Protein AF-A0AAV3GVZ6-F1 (afdb_monomer)

Secondary structure (DSSP, 8-state):
--SSHHHHHHHHHHHHHHHHHHHTTTTTEEEEEHHHHHHHTT--TT--HHHHIIIIIHHHHHHHTTTBTT-EEEEEEPSSSSSEEEEEEE--SB-TT--HHHHHHHH--

Solvent-accessible surface area (backbone atoms only — not comparable to full-atom values): 6404 Å² total; per-residue (Å²): 135,91,81,70,63,73,78,63,45,45,61,52,43,28,46,50,51,48,50,56,51,57,76,30,54,89,72,28,54,49,75,42,43,46,69,56,50,26,64,76,62,73,49,63,84,88,56,46,71,69,49,41,41,67,66,41,49,52,54,19,51,63,62,44,52,76,46,27,38,80,62,44,77,48,78,41,61,36,98,77,65,92,49,70,41,30,41,36,37,39,30,48,64,68,48,89,84,58,64,77,73,64,56,51,70,66,70,76,112

Sequence (109 aa):
SRFKTLQQNRSTYAKTLFRLLMQYRSTGYYVVRIEEFRSLMDIPEYYQMGNIDQKVLNPALRELKKYFNDLKVTKIKAKKGNKIAKLEFTFSSLTSDLPKISLRNWLEE

Organism: NCBI:txid1134836

pLDDT: mean 82.26, std 15.67, range [38.84, 97.25]

Structure (mmCIF, N/CA/C/O backbone):
data_AF-A0AAV3GVZ6-F1
#
_entry.id   AF-A0AAV3GVZ6-F1
#
loop_
_atom_site.group_PDB
_atom_site.id
_atom_site.type_symbol
_atom_site.label_atom_id
_atom_site.label_alt_id
_atom_site.label_comp_id
_atom_site.label_asym_id
_atom_site.label_entity_id
_atom_site.label_seq_id
_atom_site.pdbx_PDB_ins_code
_atom_site.Cartn_x
_atom_site.Cartn_y
_atom_site.Cartn_z
_atom_site.occupancy
_atom_site.B_iso_or_equiv
_atom_site.auth_seq_id
_atom_site.auth_comp_id
_atom_site.auth_asym_id
_atom_site.auth_atom_id
_atom_site.pdbx_PDB_model_num
ATOM 1 N N . SER A 1 1 ? -2.769 -29.311 6.587 1.00 38.84 1 SER A N 1
ATOM 2 C CA . SER A 1 1 ? -1.396 -28.896 6.948 1.00 38.84 1 SER A CA 1
ATOM 3 C C . SER A 1 1 ? -1.323 -27.370 6.970 1.00 38.84 1 SER A C 1
ATOM 5 O O . SER A 1 1 ? -1.354 -26.753 5.915 1.00 38.84 1 SER A O 1
ATOM 7 N N . ARG A 1 2 ? -1.377 -26.745 8.158 1.00 44.34 2 ARG A N 1
ATOM 8 C CA . ARG A 1 2 ? -1.746 -25.319 8.350 1.00 44.34 2 ARG A CA 1
ATOM 9 C C . ARG A 1 2 ? -0.557 -24.387 8.658 1.00 44.34 2 ARG A C 1
ATOM 11 O O . ARG A 1 2 ? -0.751 -23.251 9.069 1.00 44.34 2 ARG A O 1
ATOM 18 N N . PHE A 1 3 ? 0.672 -24.855 8.438 1.00 46.91 3 PHE A N 1
ATOM 19 C CA . PHE A 1 3 ? 1.893 -24.102 8.761 1.00 46.91 3 PHE A CA 1
ATOM 20 C C . PHE A 1 3 ? 2.746 -23.712 7.541 1.00 46.91 3 PHE A C 1
ATOM 22 O O . PHE A 1 3 ? 3.763 -23.047 7.702 1.00 46.91 3 PHE A O 1
ATOM 29 N N . LYS A 1 4 ? 2.321 -24.046 6.311 1.00 42.47 4 LYS A N 1
ATOM 30 C CA . LYS A 1 4 ? 3.078 -23.736 5.077 1.00 42.47 4 LYS A CA 1
ATOM 31 C C . LYS A 1 4 ? 2.736 -22.379 4.428 1.00 42.47 4 LYS A C 1
ATOM 33 O O . LYS A 1 4 ? 3.388 -21.978 3.474 1.00 42.47 4 LYS A O 1
ATOM 38 N N . THR A 1 5 ? 1.738 -21.654 4.936 1.00 50.78 5 THR A N 1
ATOM 39 C CA . THR A 1 5 ? 1.055 -20.584 4.178 1.00 50.78 5 THR A CA 1
ATOM 40 C C . THR A 1 5 ? 1.755 -19.215 4.218 1.00 50.78 5 THR A C 1
ATOM 42 O O . THR A 1 5 ? 1.666 -18.442 3.273 1.00 50.78 5 THR A O 1
ATOM 45 N N . LEU A 1 6 ? 2.500 -18.885 5.279 1.00 46.97 6 LEU A N 1
ATOM 46 C CA . LEU A 1 6 ? 3.034 -17.520 5.447 1.00 46.97 6 LEU A CA 1
ATOM 47 C C . LEU A 1 6 ? 4.282 -17.219 4.603 1.00 46.97 6 LEU A C 1
ATOM 49 O O . LEU A 1 6 ? 4.514 -16.064 4.251 1.00 46.97 6 LEU A O 1
ATOM 53 N N . GLN A 1 7 ? 5.092 -18.232 4.279 1.00 44.66 7 GLN A N 1
ATOM 54 C CA . GLN A 1 7 ? 6.312 -18.033 3.491 1.00 44.66 7 GLN A CA 1
ATOM 55 C C . GLN A 1 7 ? 6.022 -17.873 1.991 1.00 44.66 7 GLN A C 1
ATOM 57 O O . GLN A 1 7 ? 6.711 -17.082 1.353 1.00 44.66 7 GLN A O 1
ATOM 62 N N . GLN A 1 8 ? 4.982 -18.535 1.462 1.00 50.25 8 GLN A N 1
ATOM 63 C CA . GLN A 1 8 ? 4.536 -18.371 0.069 1.00 50.25 8 GLN A CA 1
ATOM 64 C C . GLN A 1 8 ? 3.858 -17.015 -0.191 1.00 50.25 8 GLN A C 1
ATOM 66 O O . GLN A 1 8 ? 4.079 -16.418 -1.239 1.00 50.25 8 GLN A O 1
ATOM 71 N N . ASN A 1 9 ? 3.099 -16.477 0.771 1.00 54.50 9 ASN A N 1
ATOM 72 C CA . ASN A 1 9 ? 2.278 -15.280 0.537 1.00 54.50 9 ASN A CA 1
ATOM 73 C C . ASN A 1 9 ? 3.060 -13.962 0.409 1.00 54.50 9 ASN A C 1
ATOM 75 O O . ASN A 1 9 ? 2.494 -12.969 -0.042 1.00 54.50 9 ASN A O 1
ATOM 79 N N . ARG A 1 10 ? 4.344 -13.911 0.797 1.00 56.44 10 ARG A N 1
ATOM 80 C CA . ARG A 1 10 ? 5.145 -12.672 0.699 1.00 56.44 10 ARG A CA 1
ATOM 81 C C . ARG A 1 10 ? 5.279 -12.198 -0.747 1.00 56.44 10 ARG A C 1
ATOM 83 O O . ARG A 1 10 ? 4.982 -11.041 -1.035 1.00 56.44 10 ARG A O 1
ATOM 90 N N . SER A 1 11 ? 5.608 -13.120 -1.647 1.00 65.94 11 SER A N 1
ATOM 91 C CA . SER A 1 11 ? 5.673 -12.831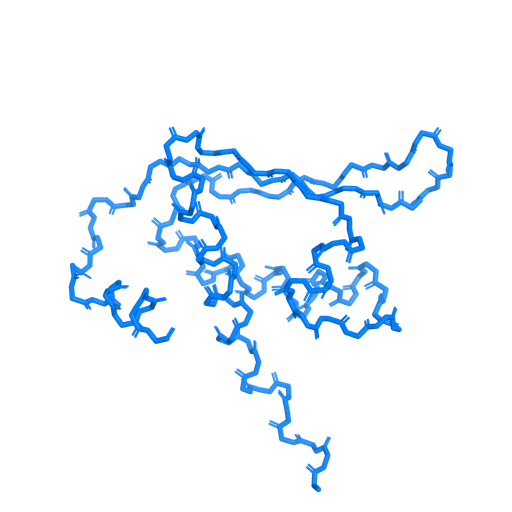 -3.078 1.00 65.94 11 SER A CA 1
ATOM 92 C C . SER A 1 11 ? 4.279 -12.614 -3.671 1.00 65.94 11 SER A C 1
ATOM 94 O O . SER A 1 11 ? 4.131 -11.739 -4.513 1.00 65.94 11 SER A O 1
ATOM 96 N N . THR A 1 12 ? 3.239 -13.308 -3.192 1.00 79.88 12 THR A N 1
ATOM 97 C CA . THR A 1 12 ? 1.843 -13.111 -3.639 1.00 79.88 12 THR A CA 1
ATOM 98 C C . THR A 1 12 ? 1.320 -11.703 -3.348 1.00 79.88 12 THR A C 1
ATOM 100 O O . THR A 1 12 ? 0.742 -11.063 -4.229 1.00 79.88 12 THR A O 1
ATOM 103 N N . TYR A 1 13 ? 1.553 -11.178 -2.141 1.00 88.06 13 TYR A N 1
ATOM 104 C CA . TYR A 1 13 ? 1.158 -9.811 -1.794 1.00 88.06 13 TYR A CA 1
ATOM 105 C C . TYR A 1 13 ? 1.949 -8.775 -2.592 1.00 88.06 13 TYR A C 1
ATOM 107 O O . TYR A 1 13 ? 1.366 -7.804 -3.069 1.00 88.06 13 TYR A O 1
ATOM 115 N N . ALA A 1 14 ? 3.252 -8.993 -2.796 1.00 89.00 14 ALA A N 1
ATOM 116 C CA . ALA A 1 14 ? 4.043 -8.141 -3.676 1.00 89.00 14 ALA A CA 1
ATOM 117 C C . ALA A 1 14 ? 3.490 -8.152 -5.112 1.00 89.00 14 ALA A C 1
ATOM 119 O O . ALA A 1 14 ? 3.333 -7.077 -5.686 1.00 89.00 14 ALA A O 1
ATOM 120 N N . LYS A 1 15 ? 3.112 -9.321 -5.664 1.00 86.81 15 LYS A N 1
ATOM 121 C CA . LYS A 1 15 ? 2.533 -9.429 -7.020 1.00 86.81 15 LYS A CA 1
ATOM 122 C C . LYS A 1 15 ? 1.229 -8.656 -7.134 1.00 86.81 15 LYS A C 1
ATOM 124 O O . LYS A 1 15 ? 1.041 -7.856 -8.046 1.00 86.81 15 LYS A O 1
ATOM 129 N N . THR A 1 16 ? 0.342 -8.880 -6.173 1.00 90.50 16 THR A N 1
ATOM 130 C CA . THR A 1 16 ? -0.989 -8.274 -6.157 1.00 90.50 16 THR A CA 1
ATOM 131 C C . THR A 1 16 ? -0.882 -6.757 -6.044 1.00 90.50 16 THR A C 1
ATOM 133 O O . THR A 1 16 ? -1.473 -6.035 -6.845 1.00 90.50 16 THR A O 1
ATOM 136 N N . LEU A 1 17 ? -0.048 -6.262 -5.123 1.00 92.06 17 LEU A N 1
ATOM 137 C CA . LEU A 1 17 ? 0.194 -4.831 -4.976 1.00 92.06 17 LEU A CA 1
ATOM 138 C C . LEU A 1 17 ? 0.894 -4.241 -6.208 1.00 92.06 17 LEU A C 1
ATOM 140 O O . LEU A 1 17 ? 0.508 -3.163 -6.645 1.00 92.06 17 LEU A O 1
ATOM 144 N N . PHE A 1 18 ? 1.859 -4.942 -6.814 1.00 90.25 18 PHE A N 1
ATOM 145 C CA . PHE A 1 18 ? 2.474 -4.521 -8.078 1.00 90.25 18 PHE A CA 1
ATOM 146 C C . PHE A 1 18 ? 1.411 -4.291 -9.153 1.00 90.25 18 PHE A C 1
ATOM 148 O O . PHE A 1 18 ? 1.384 -3.233 -9.775 1.00 90.25 18 PHE A O 1
ATOM 155 N N . ARG A 1 19 ? 0.506 -5.259 -9.336 1.00 88.62 19 ARG A N 1
ATOM 156 C CA . ARG A 1 19 ? -0.549 -5.207 -10.353 1.00 88.62 19 ARG A CA 1
ATOM 157 C C . ARG A 1 19 ? -1.518 -4.049 -10.111 1.00 88.62 19 ARG A C 1
ATOM 159 O O . ARG A 1 19 ? -1.841 -3.329 -11.052 1.00 88.62 19 ARG A O 1
ATOM 166 N N . LEU A 1 20 ? -1.898 -3.819 -8.851 1.00 91.75 20 LEU A N 1
ATOM 167 C CA . LEU A 1 20 ? -2.693 -2.652 -8.459 1.00 91.75 20 LEU A CA 1
ATOM 168 C C . LEU A 1 20 ? -1.966 -1.350 -8.811 1.00 91.75 20 LEU A C 1
ATOM 170 O O . LEU A 1 20 ? -2.515 -0.528 -9.530 1.00 91.75 20 LEU A O 1
ATOM 174 N N . LEU A 1 21 ? -0.713 -1.168 -8.386 1.00 91.44 21 LEU A N 1
ATOM 175 C CA . LEU A 1 21 ? 0.043 0.057 -8.680 1.00 91.44 21 LEU A CA 1
ATOM 176 C C . LEU A 1 21 ? 0.263 0.254 -10.188 1.00 91.44 21 LEU A C 1
ATOM 178 O O . LEU A 1 21 ? 0.167 1.372 -10.686 1.00 91.44 21 LEU A O 1
ATOM 182 N N . MET A 1 22 ? 0.479 -0.822 -10.945 1.00 88.69 22 MET A N 1
ATOM 183 C CA . MET A 1 22 ? 0.630 -0.765 -12.401 1.00 88.69 22 MET A CA 1
ATOM 184 C C . MET A 1 22 ? -0.612 -0.238 -13.119 1.00 88.69 22 MET A C 1
ATOM 186 O O . MET A 1 22 ? -0.474 0.468 -14.120 1.00 88.69 22 MET A O 1
ATOM 190 N N . GLN A 1 23 ? -1.809 -0.525 -12.606 1.00 89.44 23 GLN A N 1
ATOM 191 C CA . GLN A 1 23 ? -3.052 0.042 -13.132 1.00 89.44 23 GLN A CA 1
ATOM 192 C C . GLN A 1 23 ? -3.072 1.575 -13.009 1.00 89.44 23 GLN A C 1
ATOM 194 O O . GLN A 1 23 ? -3.594 2.258 -13.887 1.00 89.44 23 GLN A O 1
ATOM 199 N N . TYR A 1 24 ? -2.433 2.115 -11.969 1.00 91.19 24 TYR A N 1
ATOM 200 C CA . TYR A 1 24 ? -2.316 3.551 -11.699 1.00 91.19 24 TYR A CA 1
ATOM 201 C C . TYR A 1 24 ? -0.957 4.133 -12.117 1.00 91.19 24 TYR A C 1
ATOM 203 O O . TYR A 1 24 ? -0.581 5.221 -11.684 1.00 91.19 24 TYR A O 1
ATOM 211 N N . ARG A 1 25 ? -0.198 3.447 -12.985 1.00 86.75 25 ARG A N 1
ATOM 212 C CA . ARG A 1 25 ? 1.145 3.898 -13.399 1.00 86.75 25 ARG A CA 1
ATOM 213 C C . ARG A 1 25 ? 1.166 5.250 -14.109 1.00 86.75 25 ARG A C 1
ATOM 215 O O . ARG A 1 25 ? 2.207 5.893 -14.136 1.00 86.75 25 ARG A O 1
ATOM 222 N N . SER A 1 26 ? 0.053 5.644 -14.728 1.00 86.38 26 SER A N 1
ATOM 223 C CA . SER A 1 26 ? -0.077 6.930 -15.419 1.00 86.38 26 SER A CA 1
ATOM 224 C C . SER A 1 26 ? -0.199 8.101 -14.447 1.00 86.38 26 SER A C 1
ATOM 226 O O . SER A 1 26 ? 0.293 9.182 -14.749 1.00 86.38 26 SER A O 1
ATOM 228 N N . THR A 1 27 ? -0.837 7.893 -13.292 1.00 91.12 27 THR A N 1
ATOM 229 C CA . THR A 1 27 ? -1.038 8.929 -12.269 1.00 91.12 27 THR A CA 1
ATOM 230 C C . THR A 1 27 ? 0.039 8.900 -11.189 1.00 91.12 27 THR A C 1
ATOM 232 O O . THR A 1 27 ? 0.269 9.921 -10.549 1.00 91.12 27 THR A O 1
ATOM 235 N N . GLY A 1 28 ? 0.667 7.742 -10.946 1.00 91.31 28 GLY A N 1
ATOM 236 C CA . GLY A 1 28 ? 1.600 7.552 -9.828 1.00 91.31 28 GLY A CA 1
ATOM 237 C C . GLY A 1 28 ? 0.920 7.623 -8.454 1.00 91.31 28 GLY A C 1
ATOM 238 O O . GLY A 1 28 ? 1.579 7.801 -7.429 1.00 91.31 28 GLY A O 1
ATOM 239 N N . TYR A 1 29 ? -0.414 7.528 -8.428 1.00 93.94 29 TYR A N 1
ATOM 240 C CA . TYR A 1 29 ? -1.238 7.792 -7.254 1.00 93.94 29 TYR A CA 1
ATOM 241 C C . TYR A 1 29 ? -2.388 6.796 -7.162 1.00 93.94 29 TYR A C 1
ATOM 243 O O . TYR A 1 29 ? -3.193 6.681 -8.090 1.00 93.94 29 TYR A O 1
ATOM 251 N N . TYR A 1 30 ? -2.485 6.107 -6.026 1.00 94.81 30 TYR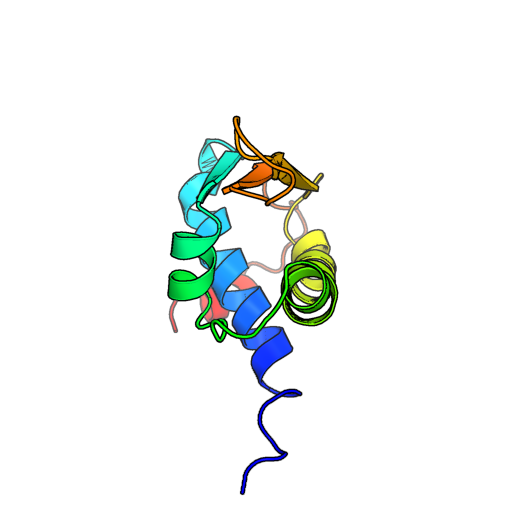 A N 1
ATOM 252 C CA . TYR A 1 30 ? -3.526 5.120 -5.754 1.00 94.81 30 TYR A CA 1
ATOM 253 C C . TYR A 1 30 ? -4.046 5.253 -4.321 1.00 94.81 30 TYR A C 1
ATOM 255 O O . TYR A 1 30 ? -3.274 5.217 -3.369 1.00 94.81 30 TYR A O 1
A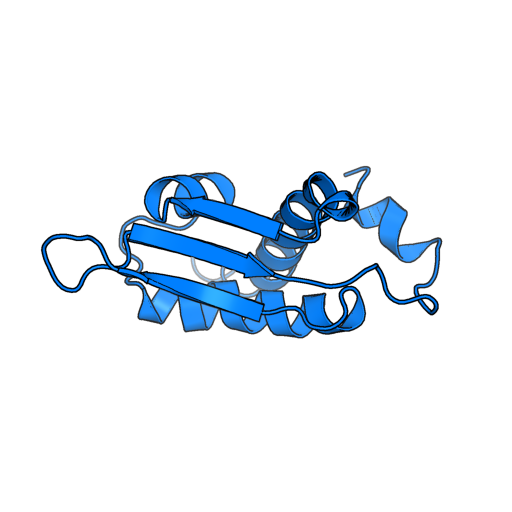TOM 263 N N . VAL A 1 31 ? -5.364 5.367 -4.147 1.00 96.31 31 VAL A N 1
ATOM 264 C CA . VAL A 1 31 ? -6.009 5.440 -2.827 1.00 96.31 31 VAL A CA 1
ATOM 265 C C . VAL A 1 31 ? -7.086 4.385 -2.722 1.00 96.31 31 VAL A C 1
ATOM 267 O O . VAL A 1 31 ? -7.936 4.267 -3.599 1.00 96.31 31 VAL A O 1
ATOM 270 N N . VAL A 1 32 ? -7.101 3.677 -1.599 1.00 95.94 32 VAL A N 1
ATOM 271 C CA . VAL A 1 32 ? -8.042 2.587 -1.349 1.00 95.94 32 VAL A CA 1
ATOM 272 C C . VAL A 1 32 ? -8.490 2.581 0.108 1.00 95.94 32 VAL A C 1
ATOM 274 O O . VAL A 1 32 ? -7.728 2.936 1.012 1.00 95.94 32 VAL A O 1
ATOM 277 N N . ARG A 1 33 ? -9.751 2.210 0.359 1.00 95.88 33 ARG A N 1
ATOM 278 C CA . ARG A 1 33 ? -10.246 2.002 1.730 1.00 95.88 33 ARG A CA 1
ATOM 279 C C . ARG A 1 33 ? -9.562 0.785 2.343 1.00 95.88 33 ARG A C 1
ATOM 281 O O . ARG A 1 33 ? -9.262 -0.169 1.633 1.00 95.88 33 ARG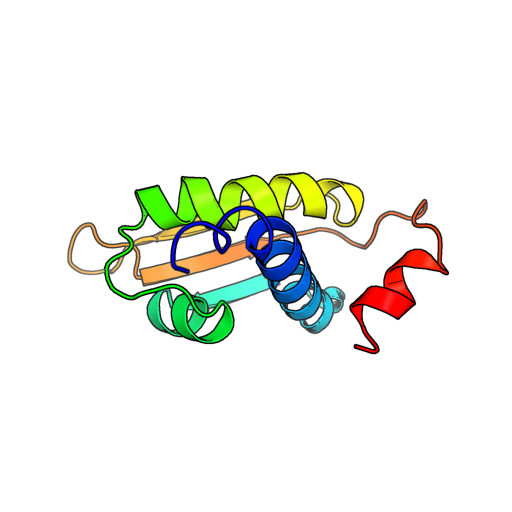 A O 1
ATOM 288 N N . ILE A 1 34 ? -9.315 0.798 3.650 1.00 93.62 34 ILE A N 1
ATOM 289 C CA . ILE A 1 34 ? -8.613 -0.316 4.298 1.00 93.62 34 ILE A CA 1
ATOM 290 C C . ILE A 1 34 ? -9.391 -1.629 4.150 1.00 93.62 34 ILE A C 1
ATOM 292 O O . ILE A 1 34 ? -8.781 -2.670 3.955 1.00 93.62 34 ILE A O 1
ATOM 296 N N . GLU A 1 35 ? -10.721 -1.587 4.180 1.00 92.56 35 GLU A N 1
ATOM 297 C CA . GLU A 1 35 ? -11.589 -2.753 4.009 1.00 92.56 35 GLU A CA 1
ATOM 298 C C . GLU A 1 35 ? -11.454 -3.336 2.599 1.00 92.56 35 GLU A C 1
ATOM 300 O O . GLU A 1 35 ? -11.240 -4.531 2.435 1.00 92.56 35 GLU A O 1
ATOM 305 N N . GLU A 1 36 ? -11.483 -2.476 1.583 1.00 94.62 36 GLU A N 1
ATOM 306 C CA . GLU A 1 36 ? -11.326 -2.870 0.181 1.00 94.62 36 GLU A CA 1
ATOM 307 C C . GLU A 1 36 ? -9.917 -3.399 -0.102 1.00 94.62 36 GLU A C 1
ATOM 309 O O . GLU A 1 36 ? -9.757 -4.428 -0.750 1.00 94.62 36 GLU A O 1
ATOM 314 N N . PHE A 1 37 ? -8.891 -2.761 0.465 1.00 94.81 37 PHE A N 1
ATOM 315 C CA . PHE A 1 37 ? -7.516 -3.243 0.371 1.00 94.81 37 PHE A CA 1
ATOM 316 C C . PHE A 1 37 ? -7.361 -4.651 0.946 1.00 94.81 37 PHE A C 1
ATOM 318 O O . PHE A 1 37 ? -6.612 -5.455 0.400 1.00 94.81 37 PHE A O 1
ATOM 325 N N . ARG A 1 38 ? -8.066 -4.969 2.037 1.00 92.12 38 ARG A N 1
ATOM 326 C CA . ARG A 1 38 ? -8.021 -6.306 2.639 1.00 92.12 38 ARG A CA 1
ATOM 327 C C . ARG A 1 38 ? -8.635 -7.347 1.728 1.00 92.12 38 ARG A C 1
ATOM 329 O O . ARG A 1 38 ? -8.014 -8.387 1.560 1.00 92.12 38 ARG A O 1
ATOM 336 N N . SER A 1 39 ? -9.778 -7.050 1.118 1.00 91.19 39 SER A N 1
ATOM 337 C CA . SER A 1 39 ? -10.401 -7.948 0.146 1.00 91.19 39 SER A CA 1
ATOM 338 C C . SER A 1 39 ? -9.513 -8.155 -1.079 1.00 91.19 39 SER A C 1
ATOM 340 O O . SER A 1 39 ? -9.288 -9.287 -1.478 1.00 91.19 39 SER A O 1
ATOM 342 N N . LEU A 1 40 ? -8.944 -7.082 -1.639 1.00 90.88 40 LEU A N 1
ATOM 343 C CA . LEU A 1 40 ? -8.065 -7.164 -2.814 1.00 90.88 40 LEU A CA 1
ATOM 344 C C . LEU A 1 40 ? -6.791 -7.972 -2.561 1.00 90.88 40 LEU A C 1
ATOM 346 O O . LEU A 1 40 ? -6.234 -8.555 -3.483 1.00 90.88 40 LEU A O 1
ATOM 350 N N . MET A 1 41 ? -6.307 -7.954 -1.323 1.00 90.19 41 MET A N 1
ATOM 351 C CA . MET A 1 41 ? -5.071 -8.607 -0.912 1.00 90.19 41 MET A CA 1
ATOM 352 C C . MET A 1 41 ? -5.335 -9.912 -0.150 1.00 90.19 41 MET A C 1
ATOM 354 O O . MET A 1 41 ? -4.407 -10.408 0.476 1.00 90.19 41 MET A O 1
ATOM 358 N N . ASP A 1 42 ? -6.569 -10.429 -0.120 1.00 89.38 42 ASP A N 1
ATOM 359 C CA . ASP A 1 42 ? -6.973 -11.623 0.644 1.00 89.38 42 ASP A CA 1
ATOM 360 C C . ASP A 1 42 ? -6.473 -11.632 2.108 1.00 89.38 42 ASP A C 1
ATOM 362 O O . ASP A 1 42 ? -6.045 -12.649 2.667 1.00 89.38 42 ASP A O 1
ATOM 366 N N . ILE A 1 43 ? -6.494 -10.465 2.758 1.00 89.38 43 ILE A N 1
ATOM 367 C CA . ILE A 1 43 ? -6.010 -10.290 4.130 1.00 89.38 43 ILE A CA 1
ATOM 368 C C . ILE A 1 43 ? -7.112 -10.704 5.109 1.00 89.38 43 ILE A C 1
ATOM 370 O O . ILE A 1 43 ? -8.181 -10.089 5.119 1.00 89.38 43 ILE A O 1
ATOM 374 N N . PRO A 1 44 ? -6.839 -11.635 6.042 1.00 88.38 44 PRO A N 1
ATOM 375 C CA . PRO A 1 44 ? -7.825 -12.036 7.036 1.00 88.38 44 PRO A CA 1
ATOM 376 C C . PRO A 1 44 ? -8.309 -10.868 7.905 1.00 88.38 44 PRO A C 1
ATOM 378 O O . PRO A 1 44 ? -7.510 -10.041 8.353 1.00 88.38 44 PRO A O 1
ATOM 381 N N . GLU A 1 45 ? -9.603 -10.820 8.225 1.00 86.56 45 GLU A N 1
ATOM 382 C CA . GLU A 1 45 ? -10.206 -9.729 9.013 1.00 86.56 45 GLU A CA 1
ATOM 383 C C . GLU A 1 45 ? -9.580 -9.552 10.404 1.00 86.56 45 GLU A C 1
ATOM 385 O O . GLU A 1 45 ? -9.439 -8.428 10.885 1.00 86.56 45 GLU A O 1
ATOM 390 N N . TYR A 1 46 ? -9.100 -10.637 11.017 1.00 87.88 46 TYR A N 1
ATOM 391 C CA . TYR A 1 46 ? -8.472 -10.597 12.341 1.00 87.88 46 TYR A CA 1
ATOM 392 C C . TYR A 1 46 ? -7.113 -9.875 12.369 1.00 87.88 46 TYR A C 1
ATOM 394 O O . TYR A 1 46 ? -6.585 -9.604 13.447 1.00 87.88 46 TYR A O 1
ATOM 402 N N . TYR A 1 47 ? -6.512 -9.558 11.213 1.00 90.38 47 TYR A N 1
ATOM 403 C CA . TYR A 1 47 ? -5.261 -8.799 11.179 1.00 90.38 47 TYR A CA 1
ATOM 404 C C . TYR A 1 47 ? -5.497 -7.361 11.645 1.00 90.38 47 TYR A C 1
ATOM 406 O O . TYR A 1 47 ? -6.258 -6.593 11.053 1.00 90.38 47 TYR A O 1
ATOM 414 N N . GLN A 1 48 ? -4.781 -6.937 12.675 1.00 92.19 48 GLN A N 1
ATOM 415 C CA . GLN A 1 48 ? -4.751 -5.523 13.025 1.00 92.19 48 GLN A CA 1
ATOM 416 C C . GLN A 1 48 ? -3.849 -4.759 12.048 1.00 92.19 48 GLN A C 1
ATOM 418 O O . GLN A 1 48 ? -3.034 -5.357 11.340 1.00 92.19 48 GLN A O 1
ATOM 423 N N . MET A 1 49 ? -3.954 -3.426 12.023 1.00 92.00 49 MET A N 1
ATOM 424 C CA . MET A 1 49 ? -3.137 -2.591 11.130 1.00 92.00 49 MET A CA 1
ATOM 425 C C . MET A 1 49 ? -1.633 -2.880 11.287 1.00 92.00 49 MET A C 1
ATOM 427 O O . MET A 1 49 ? -0.929 -3.000 10.291 1.00 92.00 49 MET A O 1
ATOM 431 N N . GLY A 1 50 ? -1.157 -3.112 12.517 1.00 92.88 50 GLY A N 1
ATOM 432 C CA . GLY A 1 50 ? 0.237 -3.501 12.760 1.00 92.88 50 GLY A CA 1
ATOM 433 C C . GLY A 1 50 ? 0.626 -4.844 12.124 1.00 92.88 50 GLY A C 1
ATOM 434 O O . GLY A 1 50 ? 1.738 -4.987 11.622 1.00 92.88 50 GLY A O 1
ATOM 435 N N . ASN A 1 51 ? -0.288 -5.821 12.066 1.00 92.88 51 ASN A N 1
ATOM 436 C CA . ASN A 1 51 ? -0.031 -7.078 11.357 1.00 92.88 51 ASN A CA 1
ATOM 437 C C . ASN A 1 51 ? 0.013 -6.870 9.841 1.00 92.88 51 ASN A C 1
ATOM 439 O O . ASN A 1 51 ? 0.848 -7.482 9.179 1.00 92.88 51 ASN A O 1
ATOM 443 N N . ILE A 1 52 ? -0.860 -6.014 9.302 1.00 92.75 52 ILE A N 1
ATOM 444 C CA . ILE A 1 52 ? -0.856 -5.641 7.881 1.00 92.75 52 ILE A CA 1
ATOM 445 C C . ILE A 1 52 ? 0.468 -4.973 7.523 1.00 92.75 52 ILE A C 1
ATOM 447 O O . ILE A 1 52 ? 1.094 -5.350 6.536 1.00 92.75 52 ILE A O 1
ATOM 451 N N . ASP A 1 53 ? 0.945 -4.052 8.358 1.00 93.00 53 ASP A N 1
ATOM 452 C CA . ASP A 1 53 ? 2.248 -3.420 8.170 1.00 93.00 53 ASP A CA 1
ATOM 453 C C . ASP A 1 53 ? 3.369 -4.457 8.117 1.00 93.00 53 ASP A C 1
ATOM 455 O O . ASP A 1 53 ? 4.117 -4.525 7.146 1.00 93.00 53 ASP A O 1
ATOM 459 N N . GLN A 1 54 ? 3.466 -5.307 9.139 1.00 92.25 54 GLN A N 1
ATOM 460 C CA . GLN A 1 54 ? 4.573 -6.252 9.280 1.00 92.25 54 GLN A CA 1
ATOM 461 C C . GLN A 1 54 ? 4.566 -7.367 8.230 1.00 92.25 54 GLN A C 1
ATOM 463 O O . GLN A 1 54 ? 5.633 -7.787 7.783 1.00 92.25 54 GLN A O 1
ATOM 468 N N . LYS A 1 55 ? 3.385 -7.874 7.861 1.00 89.56 55 LYS A N 1
ATOM 469 C CA . LYS A 1 55 ? 3.247 -9.093 7.048 1.00 89.56 55 LYS A CA 1
ATOM 470 C C . LYS A 1 55 ? 2.885 -8.832 5.591 1.00 89.56 55 LYS A C 1
ATOM 472 O O . LYS A 1 55 ? 3.105 -9.720 4.774 1.00 89.56 55 LYS A O 1
ATOM 477 N N . VAL A 1 56 ? 2.339 -7.658 5.273 1.00 91.50 56 VAL A N 1
ATOM 478 C CA . VAL A 1 56 ? 1.836 -7.333 3.931 1.00 91.50 56 VAL A CA 1
ATOM 479 C C . VAL A 1 56 ? 2.568 -6.123 3.364 1.00 91.50 56 VAL A C 1
ATOM 481 O O . VAL A 1 56 ? 3.318 -6.269 2.404 1.00 91.50 56 VAL A O 1
ATOM 484 N N . LEU A 1 57 ? 2.421 -4.945 3.978 1.00 92.88 57 LEU A N 1
ATOM 485 C CA . LEU A 1 57 ? 2.944 -3.698 3.410 1.00 92.88 57 LEU A CA 1
ATOM 486 C C . LEU A 1 57 ? 4.473 -3.655 3.426 1.00 92.88 57 LEU A C 1
ATOM 488 O O . LEU A 1 57 ? 5.079 -3.467 2.381 1.00 92.88 57 LEU A O 1
ATOM 492 N N . ASN A 1 58 ? 5.122 -3.867 4.571 1.00 92.62 58 ASN A N 1
ATOM 493 C CA . ASN A 1 58 ? 6.581 -3.791 4.669 1.00 92.62 58 ASN A CA 1
ATOM 494 C C . ASN A 1 58 ? 7.318 -4.763 3.730 1.00 92.62 58 ASN A C 1
ATOM 496 O O . ASN A 1 58 ? 8.255 -4.314 3.062 1.00 92.62 58 ASN A O 1
ATOM 500 N N . PRO A 1 59 ? 6.959 -6.064 3.651 1.00 91.94 59 PRO A N 1
ATOM 501 C CA . PRO A 1 59 ? 7.616 -6.965 2.710 1.00 91.94 59 PRO A CA 1
ATOM 502 C C . PRO A 1 59 ? 7.309 -6.595 1.255 1.00 91.94 59 PRO A C 1
ATOM 504 O O . PRO A 1 59 ? 8.249 -6.490 0.470 1.00 91.94 59 PRO A O 1
ATOM 507 N N . ALA A 1 60 ? 6.047 -6.301 0.913 1.00 91.50 60 ALA A N 1
ATOM 508 C CA . ALA A 1 60 ? 5.684 -5.930 -0.452 1.00 91.50 60 ALA A CA 1
ATOM 509 C C . ALA A 1 60 ? 6.402 -4.647 -0.892 1.00 91.50 60 ALA A C 1
ATOM 511 O O . ALA A 1 60 ? 7.087 -4.643 -1.904 1.00 91.50 60 ALA A O 1
ATOM 512 N N . LEU A 1 61 ? 6.361 -3.577 -0.097 1.00 92.00 61 LEU A N 1
ATOM 513 C CA . LEU A 1 61 ? 7.046 -2.320 -0.411 1.00 92.00 61 LEU A CA 1
ATOM 514 C C . LEU A 1 61 ? 8.559 -2.508 -0.563 1.00 92.00 61 LEU A C 1
ATOM 516 O O . LEU A 1 61 ? 9.165 -1.884 -1.428 1.00 92.00 61 LEU A O 1
ATOM 520 N N . ARG A 1 62 ? 9.189 -3.368 0.248 1.00 90.44 62 ARG A N 1
ATOM 521 C CA . ARG A 1 62 ? 10.626 -3.663 0.124 1.00 90.44 62 ARG A CA 1
ATOM 522 C C . ARG A 1 62 ? 10.964 -4.305 -1.219 1.00 90.44 62 ARG A C 1
ATOM 524 O O . ARG A 1 62 ? 11.979 -3.952 -1.812 1.00 90.44 62 ARG A O 1
ATOM 531 N N . GLU A 1 63 ? 10.142 -5.239 -1.682 1.00 88.50 63 GLU A N 1
ATOM 532 C CA . GLU A 1 63 ? 10.317 -5.870 -2.992 1.00 88.50 63 GLU A CA 1
ATOM 533 C C . GLU A 1 63 ? 10.024 -4.877 -4.126 1.00 88.50 63 GLU A C 1
ATOM 535 O O . GLU A 1 63 ? 10.796 -4.777 -5.079 1.00 88.50 63 GLU A O 1
ATOM 540 N N . LEU A 1 64 ? 8.958 -4.086 -3.979 1.00 88.88 64 LEU A N 1
ATOM 541 C CA . LEU A 1 64 ? 8.453 -3.168 -4.998 1.00 88.88 64 LEU A CA 1
ATOM 542 C C . LEU A 1 64 ? 9.297 -1.908 -5.195 1.00 88.88 64 LEU A C 1
ATOM 544 O O . LEU A 1 64 ? 9.317 -1.365 -6.296 1.00 88.88 64 LEU A O 1
ATOM 548 N N . LYS A 1 65 ? 10.061 -1.483 -4.183 1.00 88.94 65 LYS A N 1
ATOM 549 C CA . LYS A 1 65 ? 11.024 -0.370 -4.289 1.00 88.94 65 LYS A CA 1
ATOM 550 C C . LYS A 1 65 ? 12.100 -0.572 -5.360 1.00 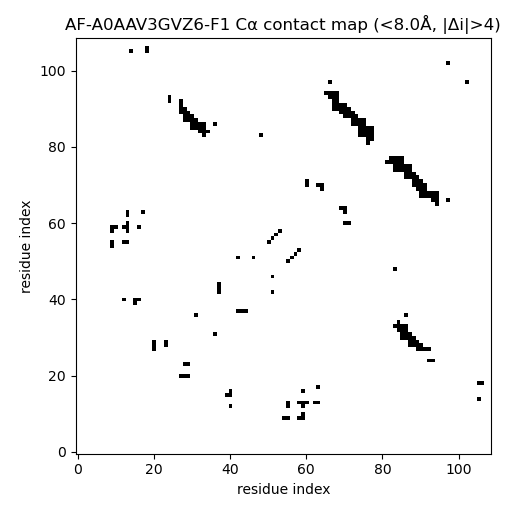88.94 65 LYS A C 1
ATOM 552 O O . LYS A 1 65 ? 12.737 0.391 -5.757 1.00 88.94 65 LYS A O 1
ATOM 557 N N . LYS A 1 66 ? 12.316 -1.807 -5.826 1.00 84.06 66 LYS A N 1
ATOM 558 C CA . LYS A 1 66 ? 13.215 -2.096 -6.957 1.00 84.06 66 LYS A CA 1
ATOM 559 C C . LYS A 1 66 ? 12.609 -1.708 -8.309 1.00 84.06 66 LYS A C 1
ATOM 561 O O . LYS A 1 66 ? 13.341 -1.541 -9.276 1.00 84.06 66 LYS A O 1
ATOM 566 N N . TYR A 1 67 ? 11.282 -1.612 -8.374 1.00 84.12 67 TYR A N 1
ATOM 567 C CA . TYR A 1 67 ? 10.524 -1.379 -9.602 1.00 84.12 67 TYR A CA 1
ATOM 568 C C . TYR A 1 67 ? 9.950 0.032 -9.680 1.00 84.12 67 TYR A C 1
ATOM 570 O O . TYR A 1 67 ? 9.906 0.613 -10.764 1.00 84.12 67 TYR A O 1
ATOM 578 N N . PHE A 1 68 ? 9.539 0.583 -8.540 1.00 86.75 68 PHE A N 1
ATOM 579 C CA . PHE A 1 68 ? 8.942 1.907 -8.439 1.00 86.75 68 PHE A CA 1
ATOM 580 C C . PHE A 1 68 ? 9.851 2.856 -7.667 1.00 86.75 68 PHE A C 1
ATOM 582 O O . PHE A 1 68 ? 10.214 2.585 -6.518 1.00 86.75 68 PHE A O 1
ATOM 589 N N . ASN A 1 69 ? 10.153 3.996 -8.282 1.00 86.44 69 ASN A N 1
ATOM 590 C CA . ASN A 1 69 ? 10.855 5.085 -7.618 1.00 86.44 69 ASN A CA 1
ATOM 591 C C . ASN A 1 69 ? 9.905 5.818 -6.663 1.00 86.44 69 ASN A C 1
ATOM 593 O O . ASN A 1 69 ? 8.700 5.876 -6.895 1.00 86.44 69 ASN A O 1
ATOM 597 N N . ASP A 1 70 ? 10.437 6.336 -5.555 1.00 89.44 70 ASP A N 1
ATOM 598 C CA . ASP A 1 70 ? 9.689 7.097 -4.540 1.00 89.44 70 ASP A CA 1
ATOM 599 C C . ASP A 1 70 ? 8.439 6.413 -3.961 1.00 89.44 70 ASP A C 1
ATOM 601 O O . ASP A 1 70 ? 7.575 7.086 -3.400 1.00 89.44 70 ASP A O 1
ATOM 605 N N . LEU A 1 71 ? 8.350 5.079 -4.040 1.00 92.69 71 LEU A N 1
ATOM 606 C CA . LEU A 1 71 ? 7.197 4.332 -3.545 1.00 92.69 71 LEU A CA 1
ATOM 607 C C . LEU A 1 71 ? 6.999 4.536 -2.035 1.00 92.69 71 LEU A C 1
ATOM 609 O O . LEU A 1 71 ? 7.811 4.094 -1.208 1.00 92.69 71 LEU A O 1
ATOM 613 N N . LYS A 1 72 ? 5.879 5.165 -1.679 1.00 93.56 72 LYS A N 1
ATOM 614 C CA . LYS A 1 72 ? 5.470 5.480 -0.308 1.00 93.56 72 LYS A CA 1
ATOM 615 C C . LYS A 1 72 ? 4.024 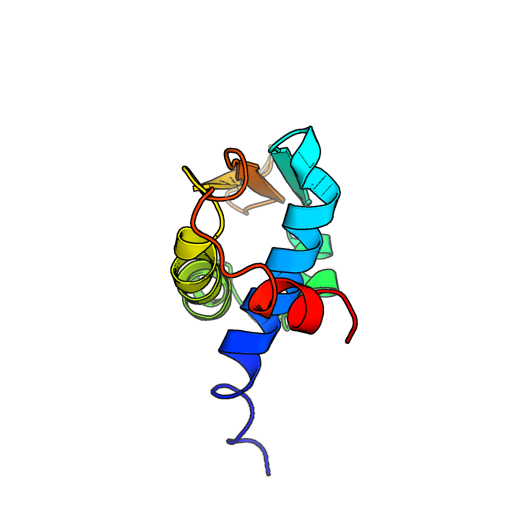5.064 -0.073 1.00 93.56 72 LYS A C 1
ATOM 617 O O . LYS A 1 72 ? 3.212 5.020 -0.992 1.00 93.56 72 LYS A O 1
ATOM 622 N N . VAL A 1 73 ? 3.719 4.765 1.189 1.00 95.69 73 VAL A N 1
ATOM 623 C CA . VAL A 1 73 ? 2.353 4.540 1.664 1.00 95.69 73 VAL A CA 1
ATOM 624 C C . VAL A 1 73 ? 2.058 5.471 2.837 1.00 95.69 73 VAL A C 1
ATOM 626 O O . VAL A 1 73 ? 2.808 5.512 3.815 1.00 95.69 73 VAL A O 1
ATOM 629 N N . THR A 1 74 ? 0.949 6.192 2.753 1.00 95.69 74 THR A N 1
ATOM 630 C CA . THR A 1 74 ? 0.409 7.063 3.795 1.00 95.69 74 THR A CA 1
ATOM 631 C C . THR A 1 74 ? -0.882 6.453 4.331 1.00 95.69 74 THR A C 1
ATOM 633 O O . THR A 1 74 ? -1.728 5.966 3.581 1.00 95.69 74 THR A O 1
ATOM 636 N N . LYS A 1 75 ? -1.053 6.463 5.655 1.00 95.31 75 LYS A N 1
ATOM 637 C CA . LYS A 1 75 ? -2.247 5.924 6.322 1.00 95.31 75 LYS A CA 1
ATOM 638 C C . LYS A 1 75 ? -3.155 7.071 6.732 1.00 95.31 75 LYS A C 1
ATOM 640 O O . LYS A 1 75 ? -2.803 7.854 7.613 1.00 95.31 75 LYS A O 1
ATOM 645 N N . ILE A 1 76 ? -4.334 7.146 6.129 1.00 94.69 76 ILE A N 1
ATOM 646 C CA . ILE A 1 76 ? -5.309 8.199 6.409 1.00 94.69 76 ILE A CA 1
ATOM 647 C C . ILE A 1 76 ? -6.276 7.694 7.480 1.00 94.69 76 ILE A C 1
ATOM 649 O O . ILE A 1 76 ? -6.942 6.668 7.309 1.00 94.69 76 ILE A O 1
ATOM 653 N N . LYS A 1 77 ? -6.351 8.416 8.601 1.00 93.31 77 LYS A N 1
ATOM 654 C CA . LYS A 1 77 ? -7.264 8.113 9.712 1.00 93.31 77 LYS A CA 1
ATOM 655 C C . LYS A 1 77 ? -8.709 8.477 9.364 1.00 93.31 77 LYS A C 1
ATOM 657 O O . LYS A 1 77 ? -8.967 9.378 8.568 1.00 93.31 77 LYS A O 1
ATOM 662 N N . ALA A 1 78 ? -9.657 7.781 9.984 1.00 91.12 78 ALA A N 1
ATOM 663 C CA . ALA A 1 78 ? -11.064 8.157 9.927 1.00 91.12 78 ALA A CA 1
ATOM 664 C C . ALA A 1 78 ? -11.289 9.549 10.549 1.00 91.12 78 ALA A C 1
ATOM 666 O O . ALA A 1 78 ? -10.603 9.933 11.492 1.00 91.12 78 ALA A O 1
ATOM 667 N N . LYS A 1 79 ? -12.306 10.283 10.072 1.00 86.06 79 LYS A N 1
ATOM 668 C CA . LYS A 1 79 ? -12.694 11.585 10.655 1.00 86.06 79 LYS A CA 1
ATOM 669 C C . LYS A 1 79 ? -13.143 11.472 12.119 1.00 86.06 79 LYS A C 1
ATOM 671 O O . LYS A 1 79 ? -13.037 12.436 12.865 1.00 86.06 79 LYS A O 1
ATOM 676 N N . LYS A 1 80 ? -13.667 10.308 12.520 1.00 86.31 80 LYS A N 1
ATOM 677 C CA . LYS A 1 80 ? -14.069 10.000 13.896 1.00 86.31 80 LYS A CA 1
ATOM 678 C C . LYS A 1 80 ? -13.344 8.735 14.360 1.00 86.31 80 LYS A C 1
ATOM 680 O O . LYS A 1 80 ? -13.603 7.650 13.843 1.00 86.31 80 LYS A O 1
ATOM 685 N N . GLY A 1 81 ? -12.451 8.885 15.337 1.00 82.75 81 GLY A N 1
ATOM 686 C CA . GLY A 1 81 ? -11.691 7.794 15.955 1.00 82.75 81 GLY A CA 1
ATOM 687 C C . GLY A 1 81 ? -10.263 7.618 15.422 1.00 82.75 81 GLY A C 1
ATOM 688 O O . GLY A 1 81 ? -9.834 8.270 14.479 1.00 82.75 81 GLY A O 1
ATOM 689 N N . ASN A 1 82 ? -9.518 6.700 16.045 1.00 82.75 82 ASN A N 1
ATOM 690 C CA . ASN A 1 82 ? -8.091 6.466 15.771 1.00 82.75 82 ASN A CA 1
ATOM 691 C C . ASN A 1 82 ? -7.816 5.335 14.765 1.00 82.75 82 ASN A C 1
ATOM 693 O O . ASN A 1 82 ? -6.674 4.897 14.618 1.00 82.75 82 ASN A O 1
ATOM 697 N N . LYS A 1 83 ? -8.849 4.839 14.077 1.00 88.62 83 LYS A N 1
ATOM 698 C CA . LYS A 1 83 ? -8.706 3.763 13.090 1.00 88.62 83 LYS A CA 1
ATOM 699 C C . LYS A 1 83 ? -8.228 4.323 11.748 1.00 88.62 83 LYS A C 1
ATOM 701 O O . LYS A 1 83 ? -8.619 5.420 11.347 1.00 88.62 83 LYS A O 1
ATOM 706 N N . ILE A 1 84 ? -7.390 3.557 11.053 1.00 92.94 84 ILE A N 1
ATOM 707 C CA . ILE A 1 84 ? -7.024 3.843 9.662 1.00 92.94 84 ILE A CA 1
ATOM 708 C C . ILE A 1 84 ? -8.232 3.527 8.787 1.00 92.94 84 ILE A C 1
ATOM 710 O O . ILE A 1 84 ? -8.801 2.452 8.924 1.00 92.94 84 ILE A O 1
ATOM 714 N N . ALA A 1 85 ? -8.618 4.464 7.926 1.00 93.75 85 ALA A N 1
ATOM 715 C CA . ALA A 1 85 ? -9.740 4.312 7.004 1.00 93.75 85 ALA A CA 1
ATOM 716 C C . ALA A 1 85 ? -9.271 4.081 5.566 1.00 93.75 85 ALA A C 1
ATOM 718 O O . ALA A 1 85 ? -9.930 3.377 4.806 1.00 93.75 85 ALA A O 1
ATOM 719 N N . LYS A 1 86 ? -8.145 4.686 5.168 1.00 96.12 86 LYS A N 1
ATOM 720 C CA . LYS A 1 86 ? -7.613 4.560 3.809 1.00 96.12 86 LYS A CA 1
ATOM 721 C C . LYS A 1 86 ? -6.102 4.401 3.807 1.00 96.12 86 LYS A C 1
ATOM 723 O O . LYS A 1 86 ? -5.412 4.892 4.704 1.00 96.12 86 LYS A O 1
ATOM 728 N N . LEU A 1 87 ? -5.617 3.751 2.761 1.00 96.81 87 LEU A N 1
ATOM 729 C CA . LEU A 1 87 ? -4.219 3.729 2.373 1.00 96.81 87 LEU A CA 1
ATOM 730 C C . LEU A 1 87 ? -4.069 4.550 1.099 1.00 96.81 87 LEU A C 1
ATOM 732 O O . LEU A 1 87 ? -4.842 4.389 0.156 1.00 96.81 87 LEU A O 1
ATOM 736 N N . GLU A 1 88 ? -3.084 5.430 1.100 1.00 97.25 88 GLU A N 1
ATOM 737 C CA . GLU A 1 88 ? -2.680 6.227 -0.047 1.00 97.25 88 GLU A CA 1
ATOM 738 C C . GLU A 1 88 ? -1.279 5.790 -0.451 1.00 97.25 88 GLU A C 1
ATOM 740 O O . GLU A 1 88 ? -0.367 5.789 0.369 1.00 97.25 88 GLU A O 1
ATOM 745 N N . PHE A 1 89 ? -1.116 5.406 -1.706 1.00 96.12 89 PHE A N 1
ATOM 746 C CA . PHE A 1 89 ? 0.146 5.031 -2.309 1.00 96.12 89 PHE A CA 1
ATOM 747 C C . PHE A 1 89 ? 0.558 6.106 -3.302 1.00 96.12 89 PHE A C 1
ATOM 749 O O . PHE A 1 89 ? -0.233 6.50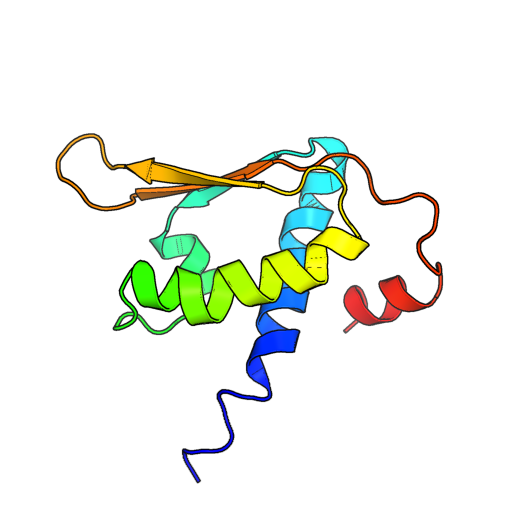9 -4.158 1.00 96.12 89 PHE A O 1
ATOM 756 N N . THR A 1 90 ? 1.811 6.528 -3.200 1.00 94.81 90 THR A N 1
ATOM 757 C CA . THR A 1 90 ? 2.439 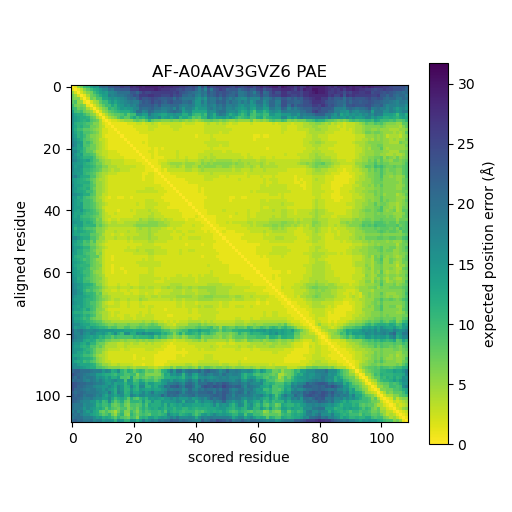7.450 -4.143 1.00 94.81 90 THR A CA 1
ATOM 758 C C . THR A 1 90 ? 3.715 6.825 -4.669 1.00 94.81 90 THR A C 1
ATOM 760 O O . THR A 1 90 ? 4.437 6.160 -3.925 1.00 94.81 90 THR A O 1
ATOM 763 N N . PHE A 1 91 ? 3.957 6.967 -5.966 1.00 92.56 91 PHE A N 1
ATOM 764 C CA . PHE A 1 91 ? 5.130 6.417 -6.625 1.00 92.56 91 PHE A CA 1
ATOM 765 C C . PHE A 1 91 ? 5.407 7.153 -7.934 1.00 92.56 91 PHE A C 1
ATOM 767 O O . PHE A 1 91 ? 4.497 7.597 -8.630 1.00 92.56 91 PHE A O 1
ATOM 774 N N . SER A 1 92 ? 6.684 7.262 -8.264 1.00 87.06 92 SER A N 1
ATOM 775 C CA . SER A 1 92 ? 7.174 7.809 -9.523 1.00 87.06 92 SER A CA 1
ATOM 776 C C . SER A 1 92 ? 7.236 6.711 -10.592 1.00 87.06 92 SER A C 1
ATOM 778 O O . SER A 1 92 ? 7.037 5.523 -10.310 1.00 87.06 92 SER A O 1
ATOM 780 N N . SER A 1 93 ? 7.508 7.111 -11.838 1.00 69.69 93 SER A N 1
ATOM 781 C CA . SER A 1 93 ? 7.619 6.218 -12.996 1.00 69.69 93 SER A CA 1
ATOM 782 C C . SER A 1 93 ? 8.465 4.966 -12.723 1.00 69.69 93 SER A C 1
ATOM 784 O O . SER A 1 93 ? 9.386 4.981 -11.902 1.00 69.69 93 SER A O 1
ATOM 786 N N . LEU A 1 94 ? 8.167 3.891 -13.462 1.00 68.38 94 LEU A N 1
ATOM 787 C CA . LEU A 1 94 ? 8.948 2.651 -13.454 1.00 68.38 94 LEU A CA 1
ATOM 788 C C . LEU A 1 94 ? 10.438 2.954 -13.626 1.00 68.38 94 LEU A C 1
ATOM 790 O O . LEU A 1 94 ? 10.809 3.787 -14.457 1.00 68.38 94 LEU A O 1
ATOM 794 N N . THR A 1 95 ? 11.276 2.260 -12.860 1.00 66.88 95 THR A N 1
ATOM 795 C CA . THR A 1 95 ? 12.727 2.348 -13.037 1.00 66.88 95 THR A CA 1
ATOM 796 C C . THR A 1 95 ? 13.104 1.964 -14.468 1.00 66.88 95 THR A C 1
ATOM 798 O O . THR A 1 95 ? 12.633 0.957 -15.002 1.00 66.88 95 THR A O 1
ATOM 801 N N . SER A 1 96 ? 13.948 2.783 -15.097 1.00 62.03 96 SER A N 1
ATOM 802 C CA . SER A 1 96 ? 14.451 2.594 -16.464 1.00 62.03 96 SER A CA 1
ATOM 803 C C . SER A 1 96 ? 15.239 1.295 -16.635 1.00 62.03 96 SER A C 1
ATOM 805 O O . SER A 1 96 ? 15.257 0.723 -17.722 1.00 62.03 96 SER A O 1
ATOM 807 N N . ASP A 1 97 ? 15.833 0.804 -15.548 1.00 60.84 97 ASP A N 1
ATOM 808 C CA . ASP A 1 97 ? 16.740 -0.348 -15.509 1.00 60.84 97 ASP A CA 1
ATOM 809 C C . ASP A 1 97 ? 16.033 -1.686 -15.247 1.00 60.84 97 ASP A C 1
ATOM 811 O O . ASP A 1 97 ? 16.656 -2.673 -14.851 1.00 60.84 97 ASP A O 1
ATOM 815 N N . LEU A 1 98 ? 14.7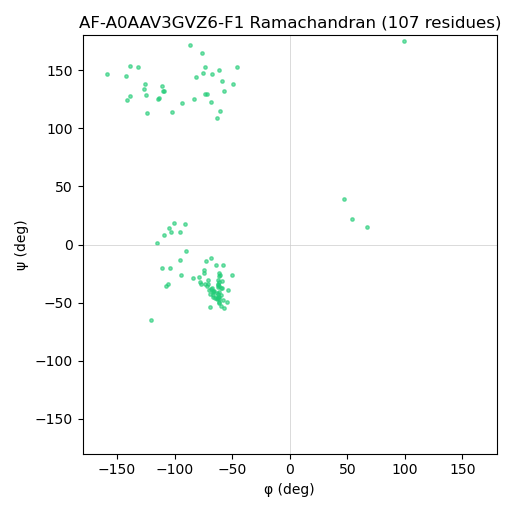13 -1.751 -15.448 1.00 63.06 98 LEU A N 1
ATOM 816 C CA . LEU A 1 98 ? 13.984 -3.001 -15.268 1.00 63.06 98 LEU A CA 1
ATOM 817 C C . LEU A 1 98 ? 14.272 -3.982 -16.412 1.00 63.06 98 LEU A C 1
ATOM 819 O O . LEU A 1 98 ? 14.086 -3.638 -17.584 1.00 63.06 98 LEU A O 1
ATOM 823 N N . PRO A 1 99 ? 14.640 -5.245 -16.114 1.00 58.84 99 PRO A N 1
ATOM 824 C CA . PRO A 1 99 ? 14.726 -6.267 -17.143 1.00 58.84 99 PRO A CA 1
ATOM 825 C C . PRO A 1 99 ? 13.326 -6.484 -17.731 1.00 58.84 99 PRO A C 1
ATOM 827 O O . PRO A 1 99 ? 12.446 -7.043 -17.075 1.00 58.84 99 PRO A O 1
ATOM 830 N N . LYS A 1 100 ? 13.120 -6.044 -18.982 1.00 55.62 100 LYS A N 1
ATOM 831 C CA . LYS A 1 100 ? 11.830 -6.083 -19.708 1.00 55.62 100 LYS A CA 1
ATOM 832 C C . LYS A 1 100 ? 11.140 -7.458 -19.683 1.00 55.62 100 LYS A C 1
ATOM 834 O O . LYS A 1 100 ? 9.920 -7.527 -19.778 1.00 55.62 100 LYS A O 1
ATOM 839 N N . ILE A 1 101 ? 11.913 -8.535 -19.542 1.00 55.69 101 ILE A N 1
ATOM 840 C CA . ILE A 1 101 ? 11.440 -9.927 -19.511 1.00 55.69 101 ILE A CA 1
ATOM 841 C C . ILE A 1 101 ? 10.807 -10.289 -18.154 1.00 55.69 101 ILE A C 1
ATOM 843 O O . ILE A 1 101 ? 9.831 -11.028 -18.121 1.00 55.69 101 ILE A O 1
ATOM 847 N N . SER A 1 102 ? 11.297 -9.732 -17.038 1.00 62.38 102 SER A N 1
ATOM 848 C CA . SER A 1 102 ? 10.814 -10.084 -15.692 1.00 62.38 102 SER A CA 1
ATOM 849 C C . SER A 1 102 ? 9.375 -9.619 -15.453 1.00 62.38 102 SER A C 1
ATOM 851 O O . SER A 1 102 ? 8.589 -10.344 -14.860 1.00 62.38 102 SER A O 1
ATOM 853 N N . LEU A 1 103 ? 8.994 -8.444 -15.964 1.00 63.09 103 LEU A N 1
ATOM 854 C CA . LEU A 1 103 ? 7.677 -7.849 -15.701 1.00 63.09 103 LEU A CA 1
ATOM 855 C C . LEU A 1 103 ? 6.509 -8.574 -16.379 1.00 63.09 103 LEU A C 1
ATOM 857 O O . LEU A 1 103 ? 5.410 -8.575 -15.832 1.00 63.09 103 LEU A O 1
ATOM 861 N N . ARG A 1 104 ? 6.728 -9.194 -17.547 1.00 61.03 104 ARG A N 1
ATOM 862 C CA . ARG A 1 104 ? 5.664 -9.918 -18.271 1.00 61.03 104 ARG A CA 1
ATOM 863 C C . ARG A 1 104 ? 5.116 -11.082 -17.449 1.00 61.03 104 ARG A C 1
ATOM 865 O O . ARG A 1 104 ? 3.906 -11.214 -17.320 1.00 61.03 104 ARG A O 1
ATOM 872 N N . ASN A 1 105 ? 5.996 -11.815 -16.770 1.00 65.94 105 ASN A N 1
ATOM 873 C CA . ASN A 1 105 ? 5.617 -12.930 -15.897 1.00 65.94 105 ASN A CA 1
ATOM 874 C C . ASN A 1 105 ? 4.773 -12.497 -14.682 1.00 65.94 105 ASN A C 1
ATOM 876 O O . ASN A 1 105 ? 4.156 -13.331 -14.036 1.00 65.94 105 ASN A O 1
ATOM 880 N N . TRP A 1 106 ? 4.762 -11.206 -14.333 1.00 68.44 106 TRP A N 1
ATOM 881 C CA . TRP A 1 106 ? 3.956 -10.669 -13.229 1.00 68.44 106 TRP A CA 1
ATOM 882 C C . TRP A 1 106 ? 2.609 -10.102 -13.690 1.00 68.44 106 TRP A C 1
ATOM 884 O O . TRP A 1 106 ? 1.758 -9.809 -12.851 1.00 68.44 106 TRP A O 1
ATOM 894 N N . LEU A 1 107 ? 2.430 -9.911 -15.000 1.00 63.38 107 LEU A N 1
ATOM 895 C CA . LEU A 1 107 ? 1.243 -9.296 -15.597 1.00 63.38 107 LEU A CA 1
ATOM 896 C C . LEU A 1 107 ? 0.382 -10.288 -16.395 1.00 63.38 107 LEU A C 1
ATOM 898 O O . LEU A 1 107 ? -0.792 -9.996 -16.592 1.00 63.38 107 LEU A O 1
ATOM 902 N N . GLU A 1 108 ? 0.938 -11.425 -16.825 1.00 60.00 108 GLU A N 1
ATOM 903 C CA . GLU A 1 108 ? 0.248 -12.435 -17.652 1.00 60.00 108 GLU A CA 1
ATOM 904 C C . GLU A 1 108 ? -0.088 -13.755 -16.917 1.00 60.00 108 GLU A C 1
ATOM 906 O O . GLU A 1 108 ? -0.542 -14.699 -17.558 1.00 60.00 108 GLU A O 1
ATOM 911 N N . GLU A 1 109 ? 0.102 -13.825 -15.590 1.00 53.56 109 GLU A N 1
ATOM 912 C CA . GLU A 1 109 ? -0.412 -14.920 -14.733 1.00 53.56 109 GLU A CA 1
ATOM 913 C C . GLU A 1 109 ? -1.843 -14.657 -14.229 1.00 53.56 109 GLU A C 1
ATOM 915 O O . GLU A 1 109 ? -2.123 -13.527 -13.744 1.00 53.56 109 GLU A O 1
#

Mean predicted aligned error: 7.2 Å

Foldseek 3Di:
DPPPPQVVLLVVLLLLVVQQCVVVLVPQKDKDFPVVVCVSSVNDPPDDPVNCVVRRVVSSCVVCCQFWAPWDKDFDADPPDGHGTMIMIGTHHTDPPDPPVVVCVSNVD

Radius of gyration: 14.5 Å; Cα contacts (8 Å, |Δi|>4): 123; chains: 1; bounding box: 31×40×36 Å

InterPro domains:
  IPR036388 Winged helix-like DNA-binding domain superfamily [G3DSA:1.10.10.10] (10-96)
  IPR036390 Winged helix DNA-binding domain superfamily [SSF46785] (8-91)

Nearest PDB structures (foldseek):
  2z9o-assembly1_B  TM=7.789E-01  e=7.451E-03  Escherichia coli K-12
  2z9o-assembly1_A  TM=7.224E-01  e=1.613E-02  Escherichia coli K-12
  8tiw-assembly1_C  TM=7.835E-01  e=4.815E-02  Escherichia coli K-12
  8apo-assembly1_Al  TM=3.341E-01  e=1.185E-01  Polytomella magna
  7aea-assembly1_P  TM=3.109E-01  e=1.281E+00  Homo sapiens